Protein AF-A0A202DS29-F1 (afdb_monomer)

Mean predicted aligned error: 3.67 Å

Solvent-accessible surface area (backbone atoms only — not comparable to full-atom values): 5248 Å² total; per-residue (Å²): 117,94,70,56,49,64,58,58,54,72,72,63,43,71,69,53,54,55,58,36,64,77,43,85,57,46,22,50,56,48,15,34,54,28,34,72,62,69,40,50,67,61,12,45,52,25,41,52,51,24,39,77,74,62,57,40,56,40,64,47,65,78,71,63,43,71,53,41,59,86,44,62,80,38,70,70,43,46,56,51,47,55,53,29,40,53,52,47,77,66,64,83,132

Sequence (93 aa):
MQGKDEKALSVVTEDFKKTAKEDELYPIWMAESYALIHEYNEAIDWIEWGVDFGFIHYQWLSEINPFLENIRGEERFKKLMERVKYEWENFEV

Radius of gyration: 13.44 Å; Cα contacts (8 Å, |Δi|>4): 77; chains: 1; bounding box: 41×23×33 Å

pLDDT: mean 93.26, std 9.43, range [48.12, 98.69]

Secondary structure (DSSP, 8-state):
-TTHHHHHHHT--HHHHHHHTTSSSHHHHHHHHHHHTT-HHHHHHHHHHHHHHT---HHIIIII-GGGGGGTT-HHHHHHHHHHHHHHHT---

Nearest PDB structures (foldseek):
  6ibo-assembly1_A  TM=5.785E-01  e=2.746E+00  Homo sapiens
  8fwd-assembly1_C  TM=6.016E-01  e=3.049E+00  synthetic construct
  8fe7-assembly4_G  TM=5.799E-01  e=3.958E+00  Homo sapiens
  6q4m-assembly1_A  TM=5.790E-01  e=4.629E+00  Homo sapiens
  5bnw-assembly1_A  TM=5.256E-01  e=4.170E+00  Homo sapiens

Foldseek 3Di:
DPPVLVVVVVVCDPVNVVVLLVDLCSLQVQLLSCLQSVVQVSSLVSVLSNVVVPVLPLCCQQPNPPSCVNNNPPPSSVVVSVVSVVCVVPDDD

Structure (mmCIF, N/CA/C/O backbone):
data_AF-A0A202DS29-F1
#
_entry.id   AF-A0A202DS29-F1
#
loop_
_atom_site.group_PDB
_atom_site.id
_atom_site.type_symbol
_atom_site.label_atom_id
_atom_site.label_alt_id
_atom_site.label_comp_id
_atom_site.label_asym_id
_atom_site.label_entity_id
_atom_site.label_seq_id
_atom_site.pdbx_PDB_ins_code
_atom_site.Cartn_x
_atom_site.Cartn_y
_atom_site.Cartn_z
_atom_site.occupancy
_atom_site.B_iso_or_equiv
_atom_site.auth_seq_id
_atom_site.auth_comp_id
_atom_site.auth_asym_id
_atom_site.auth_atom_id
_atom_site.pdbx_PDB_model_num
ATOM 1 N N . MET A 1 1 ? -18.209 -10.194 8.885 1.00 51.34 1 MET A N 1
ATOM 2 C CA . MET A 1 1 ? -17.151 -9.651 9.764 1.00 51.34 1 MET A CA 1
ATOM 3 C C . MET A 1 1 ? -17.452 -8.226 10.245 1.00 51.34 1 MET A C 1
ATOM 5 O O . MET A 1 1 ? -16.562 -7.597 10.793 1.00 51.34 1 MET A O 1
ATOM 9 N N . GLN A 1 2 ? -18.701 -7.747 10.147 1.00 48.12 2 GLN A N 1
ATOM 10 C CA . GLN A 1 2 ? -19.081 -6.411 10.619 1.00 48.12 2 GLN A CA 1
ATOM 11 C C . GLN A 1 2 ? -18.760 -6.260 12.118 1.00 48.12 2 GLN A C 1
ATOM 13 O O . GLN A 1 2 ? -19.243 -7.043 12.938 1.00 48.12 2 GLN A O 1
ATOM 18 N N . GLY A 1 3 ? -17.865 -5.320 12.440 1.00 59.97 3 GLY A N 1
ATOM 19 C CA . GLY A 1 3 ? -17.393 -5.006 13.795 1.00 59.97 3 GLY A CA 1
ATOM 20 C C . GLY A 1 3 ? -15.888 -5.199 14.037 1.00 59.97 3 GLY A C 1
ATOM 21 O O . GLY A 1 3 ? -15.360 -4.653 15.004 1.00 59.97 3 GLY A O 1
ATOM 22 N N . LYS A 1 4 ? -15.168 -5.943 13.183 1.00 68.81 4 LYS A N 1
ATOM 23 C CA . LYS A 1 4 ? -13.693 -6.022 13.271 1.00 68.81 4 LYS A CA 1
ATOM 24 C C . LYS A 1 4 ? -13.004 -4.851 12.563 1.00 68.81 4 LYS A C 1
ATOM 26 O O . LYS A 1 4 ? -11.957 -4.413 13.031 1.00 68.81 4 LYS A O 1
ATOM 31 N N . ASP A 1 5 ? -13.646 -4.315 11.532 1.00 81.25 5 ASP A N 1
ATOM 32 C CA . ASP A 1 5 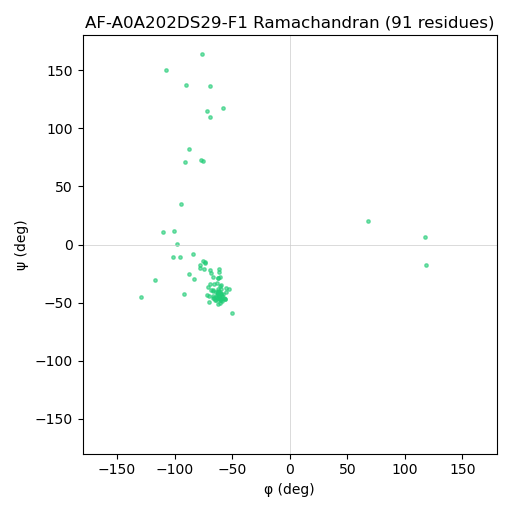? -13.113 -3.258 10.668 1.00 81.25 5 ASP A CA 1
ATOM 33 C C . ASP A 1 5 ? -13.039 -1.916 11.418 1.00 81.25 5 ASP A C 1
ATOM 35 O O . ASP A 1 5 ? -11.970 -1.326 11.541 1.00 81.25 5 ASP A O 1
ATOM 39 N N . GLU A 1 6 ? -14.129 -1.500 12.077 1.00 81.00 6 GLU A N 1
ATOM 40 C CA . GLU A 1 6 ? -14.162 -0.278 12.903 1.00 81.00 6 GLU A CA 1
ATOM 41 C C . GLU A 1 6 ? -13.143 -0.315 14.048 1.00 81.00 6 GLU A C 1
ATOM 43 O O . GLU A 1 6 ? -12.492 0.681 14.367 1.00 81.00 6 GLU A O 1
ATOM 48 N N . LYS A 1 7 ? -12.967 -1.488 14.667 1.00 85.25 7 LYS A N 1
ATOM 49 C CA . LYS A 1 7 ? -11.985 -1.662 15.737 1.00 85.25 7 LYS A CA 1
ATOM 50 C C . LYS A 1 7 ? -10.556 -1.570 15.200 1.00 85.25 7 LYS A C 1
ATOM 52 O O . LYS A 1 7 ? -9.719 -0.968 15.868 1.00 85.25 7 LYS A O 1
ATOM 57 N N . ALA A 1 8 ? -10.280 -2.129 14.022 1.00 84.50 8 ALA A N 1
ATOM 58 C CA . ALA A 1 8 ? -8.985 -1.984 13.362 1.00 84.50 8 ALA A CA 1
ATOM 59 C C . ALA A 1 8 ? -8.691 -0.510 13.045 1.00 84.50 8 ALA A C 1
ATOM 61 O O . ALA A 1 8 ? -7.616 -0.018 13.370 1.00 84.50 8 ALA A O 1
ATOM 62 N N . LEU A 1 9 ? -9.670 0.227 12.522 1.00 87.56 9 LEU A N 1
ATOM 63 C CA . LEU A 1 9 ? -9.516 1.651 12.222 1.00 87.56 9 LEU A CA 1
ATOM 64 C C . LEU A 1 9 ? -9.317 2.508 13.480 1.00 87.56 9 LEU A C 1
ATOM 66 O O . LEU A 1 9 ? -8.545 3.462 13.454 1.00 87.56 9 LEU A O 1
ATOM 70 N N . SER A 1 10 ? -9.944 2.145 14.604 1.00 89.44 10 SER A N 1
ATOM 71 C CA . SER A 1 10 ? -9.860 2.913 15.857 1.00 89.44 10 SER A CA 1
ATOM 72 C C . SER A 1 10 ? -8.450 3.040 16.447 1.00 89.44 10 SER A C 1
ATOM 74 O O . SER A 1 10 ? -8.203 3.950 17.237 1.00 89.44 10 SER A O 1
ATOM 76 N N . VAL A 1 11 ? -7.525 2.146 16.076 1.00 89.06 11 VAL A N 1
ATOM 77 C CA . VAL A 1 11 ? -6.134 2.184 16.552 1.00 89.06 11 VAL A CA 1
ATOM 78 C C . VAL A 1 11 ? -5.187 2.911 15.592 1.00 89.06 11 VAL A C 1
ATOM 80 O O . VAL A 1 11 ? -4.054 3.204 15.970 1.00 89.06 11 VAL A O 1
ATOM 83 N N . VAL A 1 12 ? -5.638 3.235 14.375 1.00 91.12 12 VAL A N 1
ATOM 84 C CA . VAL A 1 12 ? -4.840 3.934 13.358 1.00 91.12 12 VAL A CA 1
ATOM 85 C C . VAL A 1 12 ? -4.984 5.444 13.549 1.00 91.12 12 VAL A C 1
ATOM 87 O O . VAL A 1 12 ? -5.789 6.111 12.900 1.00 91.12 12 VAL A O 1
ATOM 90 N N . THR A 1 13 ? -4.202 5.994 14.476 1.00 94.06 13 THR A N 1
ATOM 91 C CA . THR A 1 13 ? -4.136 7.444 14.711 1.00 94.06 13 THR A CA 1
ATOM 92 C C . THR A 1 13 ? -3.317 8.154 13.630 1.00 94.06 13 THR A C 1
ATOM 94 O O . THR A 1 13 ? -2.529 7.533 12.918 1.00 94.06 13 THR A O 1
ATOM 97 N N . GLU A 1 14 ? -3.449 9.477 13.523 1.00 92.38 14 GLU A N 1
ATOM 98 C CA . GLU A 1 14 ? -2.632 10.263 12.585 1.00 92.38 14 GLU A CA 1
ATOM 99 C C . GLU A 1 14 ? -1.129 10.182 12.898 1.00 92.38 14 GLU A C 1
ATOM 101 O O . GLU A 1 14 ? -0.322 10.042 11.980 1.00 92.38 14 GLU A O 1
ATOM 106 N N . ASP A 1 15 ? -0.748 10.170 14.180 1.00 94.75 15 ASP A N 1
ATOM 107 C CA . ASP A 1 15 ? 0.650 9.971 14.589 1.00 94.75 15 ASP A CA 1
ATOM 108 C C . ASP A 1 15 ? 1.168 8.596 14.158 1.00 94.75 15 ASP A C 1
ATOM 110 O O . ASP A 1 15 ? 2.273 8.488 13.631 1.00 94.75 15 ASP A O 1
ATOM 114 N N . PHE A 1 16 ? 0.346 7.552 14.306 1.00 93.19 16 PHE A N 1
ATOM 115 C CA . PHE A 1 16 ? 0.690 6.221 13.821 1.00 93.19 16 PHE A CA 1
ATOM 116 C C . PHE A 1 16 ? 0.899 6.221 12.301 1.00 93.19 16 PHE A C 1
ATOM 118 O O . PHE A 1 16 ? 1.910 5.703 11.831 1.00 93.19 16 PHE A O 1
ATOM 125 N N . LYS A 1 17 ? -0.010 6.835 11.525 1.00 93.25 17 LYS A N 1
ATOM 126 C CA . LYS A 1 17 ? 0.137 6.923 10.061 1.00 93.25 17 LYS A CA 1
ATOM 127 C C . LYS A 1 17 ? 1.423 7.648 9.682 1.00 93.25 17 LYS A C 1
ATOM 129 O O . LYS A 1 17 ? 2.117 7.217 8.768 1.00 93.25 17 LYS A O 1
ATOM 134 N N . LYS A 1 18 ? 1.748 8.738 10.378 1.00 93.69 18 LYS A N 1
ATOM 135 C CA . LYS A 1 18 ? 2.976 9.491 10.132 1.00 93.69 18 LYS A CA 1
ATOM 136 C C . LYS A 1 18 ? 4.210 8.619 10.356 1.00 93.69 18 LYS A C 1
ATOM 138 O O . LYS A 1 18 ? 5.044 8.544 9.465 1.00 93.69 18 LYS A O 1
ATOM 143 N N . THR A 1 19 ? 4.298 7.932 11.493 1.00 93.75 19 THR A N 1
ATOM 144 C CA . THR A 1 19 ? 5.437 7.053 11.795 1.00 93.75 19 THR A CA 1
ATOM 145 C C . THR A 1 19 ? 5.522 5.871 10.832 1.00 93.75 19 THR A C 1
ATOM 147 O O . THR A 1 19 ? 6.604 5.547 10.363 1.00 93.75 19 THR A O 1
ATOM 150 N N . ALA A 1 20 ? 4.393 5.261 10.467 1.00 93.44 20 ALA A N 1
ATOM 151 C CA . ALA A 1 20 ? 4.370 4.163 9.502 1.00 93.44 20 ALA A CA 1
ATOM 152 C C . ALA A 1 20 ? 4.873 4.582 8.106 1.00 93.44 20 ALA A C 1
ATOM 154 O O . ALA A 1 20 ? 5.433 3.762 7.390 1.00 93.44 20 ALA A O 1
ATOM 155 N N . LYS A 1 21 ? 4.709 5.853 7.718 1.00 93.12 21 LYS A N 1
ATOM 156 C CA . LYS A 1 21 ? 5.202 6.394 6.439 1.00 93.12 21 LYS A CA 1
ATOM 157 C C . LYS A 1 21 ? 6.710 6.640 6.388 1.00 93.12 21 LYS A C 1
ATOM 159 O O . LYS A 1 21 ? 7.224 6.882 5.299 1.00 93.12 21 LYS A O 1
ATOM 164 N N . GLU A 1 22 ? 7.390 6.634 7.531 1.00 91.75 22 GLU A N 1
ATOM 165 C CA . GLU A 1 22 ? 8.842 6.844 7.628 1.00 91.75 22 GLU A CA 1
ATOM 166 C C . GLU A 1 22 ? 9.643 5.550 7.392 1.00 91.75 22 GLU A C 1
ATOM 168 O O . GLU A 1 22 ? 10.866 5.599 7.285 1.00 91.75 22 GLU A O 1
ATOM 173 N N . ASP A 1 23 ? 8.960 4.407 7.301 1.00 91.50 23 ASP A N 1
ATOM 174 C CA . ASP A 1 23 ? 9.545 3.086 7.091 1.00 91.50 23 ASP A CA 1
ATOM 175 C C . ASP A 1 23 ? 9.265 2.572 5.668 1.00 91.50 23 ASP A C 1
ATOM 177 O O . ASP A 1 23 ? 8.260 2.911 5.043 1.00 91.50 23 ASP A O 1
ATOM 181 N N . GLU A 1 24 ? 10.178 1.755 5.15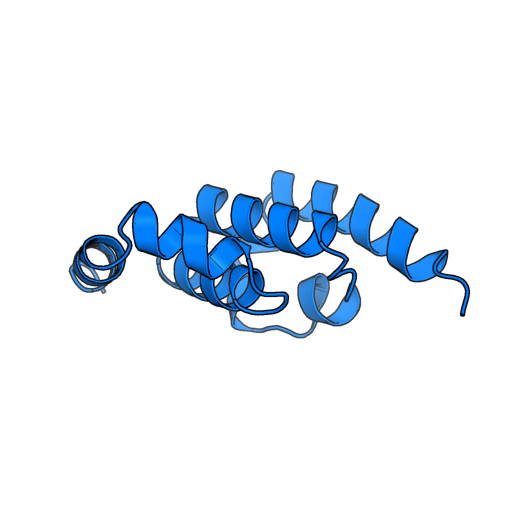1 1.00 83.19 24 GLU A N 1
ATOM 182 C CA . GLU A 1 24 ? 10.172 1.279 3.766 1.00 83.19 24 GLU A CA 1
ATOM 183 C C . GLU A 1 24 ? 9.161 0.145 3.494 1.00 83.19 24 GLU A C 1
ATOM 185 O O . GLU A 1 24 ? 8.764 -0.064 2.347 1.00 83.19 24 GLU A O 1
ATOM 190 N N . LEU A 1 25 ? 8.711 -0.576 4.529 1.00 92.25 25 LEU A N 1
ATOM 191 C CA . LEU A 1 25 ? 7.811 -1.734 4.426 1.00 92.25 25 LEU A CA 1
ATOM 192 C C . LEU A 1 25 ? 6.458 -1.528 5.108 1.00 92.25 25 LEU A C 1
ATOM 194 O O . LEU A 1 25 ? 5.457 -2.083 4.646 1.00 92.25 25 LEU A O 1
ATOM 198 N N . TYR A 1 26 ? 6.385 -0.727 6.172 1.00 95.12 26 TYR A N 1
ATOM 199 C CA . TYR A 1 26 ? 5.117 -0.434 6.850 1.00 95.12 26 TYR A CA 1
ATOM 200 C C . TYR A 1 26 ? 4.012 0.076 5.916 1.00 95.12 26 TYR A C 1
ATOM 202 O O . TYR A 1 26 ? 2.871 -0.357 6.099 1.00 95.12 26 TYR A O 1
ATOM 210 N N . PRO A 1 27 ? 4.284 0.921 4.900 1.00 96.31 27 PRO A N 1
ATOM 211 C CA . PRO A 1 27 ? 3.267 1.322 3.936 1.00 96.31 27 PRO A CA 1
ATOM 212 C C . PRO A 1 27 ? 2.590 0.131 3.254 1.00 96.31 27 PRO A C 1
ATOM 214 O O . PRO A 1 27 ? 1.376 0.129 3.071 1.00 96.31 27 PRO A O 1
ATOM 217 N N . ILE A 1 28 ? 3.341 -0.932 2.962 1.00 97.00 28 ILE A N 1
ATOM 218 C CA . ILE A 1 28 ? 2.794 -2.138 2.339 1.00 97.00 28 ILE A CA 1
ATOM 219 C C . ILE A 1 28 ? 1.925 -2.917 3.326 1.00 97.00 28 ILE A C 1
ATOM 221 O O . ILE A 1 28 ? 0.811 -3.297 2.979 1.00 97.00 28 ILE A O 1
ATOM 225 N N . TRP A 1 29 ? 2.351 -3.079 4.581 1.00 96.44 29 TRP A N 1
ATOM 226 C CA . TRP A 1 29 ? 1.512 -3.723 5.603 1.00 96.44 29 TRP A CA 1
ATOM 227 C C . TRP A 1 29 ? 0.231 -2.939 5.900 1.00 96.44 29 TRP A C 1
ATOM 229 O O . TRP A 1 29 ? -0.821 -3.531 6.163 1.00 96.44 29 TRP A O 1
ATOM 239 N N . MET A 1 30 ? 0.290 -1.609 5.822 1.00 97.62 30 MET A N 1
ATOM 240 C CA . MET A 1 30 ? -0.900 -0.769 5.917 1.00 97.62 30 MET A CA 1
ATOM 241 C C . MET A 1 30 ? -1.824 -0.991 4.725 1.00 97.62 30 MET A C 1
ATOM 243 O O . MET A 1 30 ? -3.018 -1.205 4.933 1.00 97.62 30 MET A O 1
ATOM 247 N N . ALA A 1 31 ? -1.290 -1.020 3.504 1.00 98.00 31 ALA A N 1
ATOM 248 C CA . ALA A 1 31 ? -2.074 -1.317 2.312 1.00 98.00 31 ALA A CA 1
ATOM 249 C C . ALA A 1 31 ? -2.792 -2.672 2.405 1.00 98.00 31 ALA A C 1
ATOM 251 O O . ALA A 1 31 ? -3.994 -2.745 2.159 1.00 98.00 31 ALA A O 1
ATOM 252 N N . GLU A 1 32 ? -2.088 -3.727 2.822 1.00 97.56 32 GLU A N 1
ATOM 253 C CA . GLU A 1 32 ? -2.660 -5.063 3.037 1.00 97.56 32 GLU A CA 1
ATOM 254 C C . GLU A 1 32 ? -3.785 -5.037 4.079 1.00 97.56 32 GLU A C 1
ATOM 256 O O . GLU A 1 32 ? -4.853 -5.616 3.876 1.00 97.56 32 GLU A O 1
ATOM 261 N N . SER A 1 33 ? -3.569 -4.323 5.185 1.00 96.00 33 SER A N 1
ATOM 262 C CA . SER A 1 33 ? -4.551 -4.206 6.264 1.00 96.00 33 SER A CA 1
ATOM 263 C C . SER A 1 33 ? -5.820 -3.491 5.802 1.00 96.00 33 SER A C 1
ATOM 265 O O . SER A 1 33 ? -6.919 -3.970 6.077 1.00 96.00 33 SER A O 1
ATOM 267 N N . TYR A 1 34 ? -5.680 -2.380 5.072 1.00 97.00 34 TYR A N 1
ATOM 268 C CA . TYR A 1 34 ? -6.807 -1.630 4.511 1.00 97.00 34 TYR A CA 1
ATOM 269 C C . TYR A 1 34 ? -7.544 -2.420 3.423 1.00 97.00 34 TYR A C 1
ATOM 271 O O . TYR A 1 34 ? -8.777 -2.440 3.403 1.00 97.00 34 TYR A O 1
ATOM 279 N N . ALA A 1 35 ? -6.813 -3.149 2.575 1.00 97.12 35 ALA A N 1
ATOM 280 C CA . ALA A 1 35 ? -7.401 -4.030 1.575 1.00 97.12 35 ALA A CA 1
ATOM 281 C C . ALA A 1 35 ? -8.277 -5.104 2.240 1.00 97.12 35 ALA A C 1
ATOM 283 O O . ALA A 1 35 ? -9.428 -5.290 1.845 1.00 97.12 35 ALA A O 1
ATOM 284 N N . LEU A 1 36 ? -7.791 -5.755 3.302 1.00 95.06 36 LEU A N 1
ATOM 285 C CA . LEU A 1 36 ? -8.523 -6.798 4.032 1.00 95.06 36 LEU A CA 1
ATOM 286 C C . LEU A 1 36 ? -9.844 -6.333 4.664 1.00 95.06 36 LEU A C 1
ATOM 288 O O . LEU A 1 36 ? -10.747 -7.153 4.828 1.00 95.06 36 LEU A O 1
ATOM 292 N N . ILE A 1 37 ? -9.963 -5.049 5.009 1.00 94.75 37 ILE A N 1
ATOM 293 C CA . ILE A 1 37 ? -11.182 -4.459 5.590 1.00 94.75 37 ILE A CA 1
ATOM 294 C C . ILE A 1 37 ? -12.029 -3.686 4.570 1.00 94.75 37 ILE A C 1
ATOM 296 O O . ILE A 1 37 ? -12.972 -2.998 4.944 1.00 94.75 37 ILE A O 1
ATOM 300 N N . HIS A 1 38 ? -11.726 -3.836 3.280 1.00 94.56 38 HIS A N 1
ATOM 301 C CA . HIS A 1 38 ? -12.450 -3.235 2.159 1.00 94.56 38 HIS A CA 1
ATOM 302 C C . HIS A 1 38 ? -12.359 -1.707 2.018 1.00 94.56 38 HIS A C 1
ATOM 304 O O . HIS A 1 38 ? -13.144 -1.101 1.289 1.00 94.56 38 HIS A O 1
ATOM 310 N N . GLU A 1 39 ? -11.348 -1.097 2.629 1.00 96.38 39 GLU A N 1
ATOM 311 C CA . GLU A 1 39 ? -11.026 0.327 2.491 1.00 96.38 39 GLU A CA 1
ATOM 312 C C . GLU A 1 39 ? -10.030 0.512 1.336 1.00 96.38 39 GLU A C 1
ATOM 314 O O . GLU A 1 39 ? -8.826 0.711 1.511 1.00 96.38 39 GLU A O 1
ATOM 319 N N . TYR A 1 40 ? -10.523 0.324 0.111 1.00 97.31 40 TYR A N 1
ATOM 320 C CA . TYR A 1 40 ? -9.666 0.162 -1.067 1.00 97.31 40 TYR A CA 1
ATOM 321 C C . TYR A 1 40 ? -8.920 1.431 -1.480 1.00 97.31 40 TYR A C 1
ATOM 323 O O . TYR A 1 40 ? -7.797 1.336 -1.970 1.00 97.31 40 TYR A O 1
ATOM 331 N N . ASN A 1 41 ? -9.513 2.613 -1.297 1.00 97.94 41 ASN A N 1
ATOM 332 C CA . ASN A 1 41 ? -8.839 3.861 -1.653 1.00 97.94 41 ASN A CA 1
ATOM 333 C C . ASN A 1 41 ? -7.625 4.091 -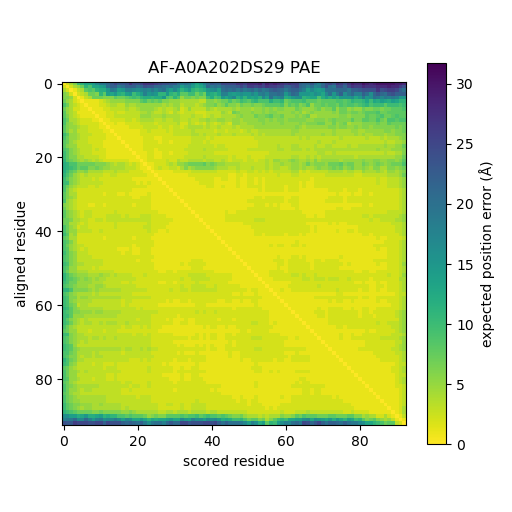0.758 1.00 97.94 41 ASN A C 1
ATOM 335 O O . ASN A 1 41 ? -6.541 4.355 -1.264 1.00 97.94 41 ASN A O 1
ATOM 339 N N . GLU A 1 42 ? -7.797 3.900 0.544 1.00 97.81 42 GLU A N 1
ATOM 340 C CA . GLU A 1 42 ? -6.751 3.985 1.549 1.00 97.81 42 GLU A CA 1
ATOM 341 C C . GLU A 1 42 ? -5.667 2.944 1.278 1.00 97.81 42 GLU A C 1
ATOM 343 O O . GLU A 1 42 ? -4.483 3.273 1.310 1.00 97.81 42 GLU A O 1
ATOM 348 N N . ALA A 1 43 ? -6.052 1.706 0.951 1.00 98.38 43 ALA A N 1
ATOM 349 C CA . ALA A 1 43 ? -5.095 0.673 0.574 1.00 98.38 43 ALA A CA 1
ATOM 350 C C . ALA A 1 43 ? -4.215 1.121 -0.603 1.00 98.38 43 ALA A C 1
ATOM 352 O O . ALA A 1 43 ? -2.994 1.003 -0.542 1.00 98.38 43 ALA A O 1
ATOM 353 N N . ILE A 1 44 ? -4.824 1.679 -1.652 1.00 98.62 44 ILE A N 1
ATOM 3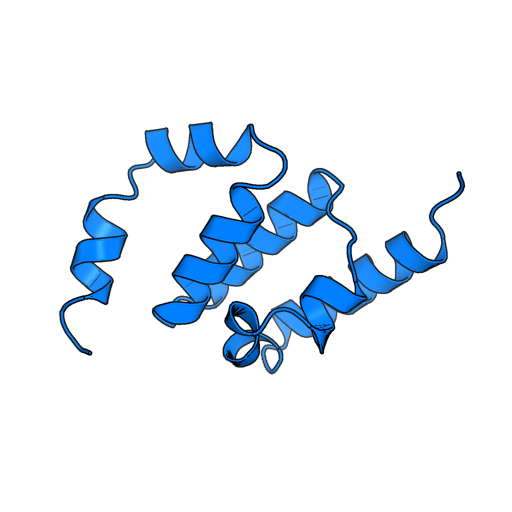54 C CA . ILE A 1 44 ? -4.109 2.153 -2.842 1.00 98.62 44 ILE A CA 1
ATOM 355 C C . ILE A 1 44 ? -3.219 3.360 -2.516 1.00 98.62 44 ILE A C 1
ATOM 357 O O . ILE A 1 44 ? -2.081 3.391 -2.977 1.00 98.62 44 ILE A O 1
ATOM 361 N N . ASP A 1 45 ? -3.679 4.302 -1.689 1.00 98.25 45 ASP A N 1
ATOM 362 C CA . ASP A 1 45 ? -2.885 5.464 -1.264 1.00 98.25 45 ASP A CA 1
ATOM 363 C C . ASP A 1 45 ? -1.611 5.038 -0.507 1.00 98.25 45 ASP A C 1
ATOM 365 O O . ASP A 1 45 ? -0.549 5.648 -0.647 1.00 98.25 45 ASP A O 1
ATOM 369 N N . TRP A 1 46 ? -1.692 3.965 0.284 1.00 98.44 46 TRP A N 1
ATOM 370 C CA . TRP A 1 46 ? -0.536 3.395 0.977 1.00 98.44 46 TRP A CA 1
ATOM 371 C C . TRP A 1 46 ? 0.449 2.696 0.036 1.00 98.44 46 TRP A C 1
ATOM 373 O O . TRP A 1 46 ? 1.660 2.811 0.237 1.00 98.44 46 TRP A O 1
ATOM 383 N N . ILE A 1 47 ? -0.041 2.023 -1.011 1.00 98.19 47 ILE A N 1
ATOM 384 C CA . ILE A 1 47 ? 0.832 1.455 -2.051 1.00 98.19 47 ILE A CA 1
ATOM 385 C C . ILE A 1 47 ? 1.518 2.578 -2.817 1.00 98.19 47 ILE A C 1
ATOM 387 O O . ILE A 1 47 ? 2.721 2.501 -3.032 1.00 98.19 47 ILE A O 1
ATOM 391 N N . GLU A 1 48 ? 0.786 3.626 -3.196 1.00 97.94 48 GLU A N 1
ATOM 392 C CA . GLU A 1 48 ? 1.346 4.784 -3.896 1.00 97.94 48 GLU A CA 1
ATOM 393 C C . GLU A 1 48 ? 2.466 5.434 -3.075 1.00 97.94 48 GLU A C 1
ATOM 395 O O . GLU A 1 48 ? 3.543 5.686 -3.609 1.00 97.94 48 GLU A O 1
ATOM 400 N N . TRP A 1 49 ? 2.276 5.574 -1.758 1.00 97.50 49 TRP A N 1
ATOM 401 C CA . TRP A 1 49 ? 3.334 6.039 -0.861 1.00 97.50 49 TRP A CA 1
ATOM 402 C C . TRP A 1 49 ? 4.567 5.126 -0.857 1.00 97.50 49 TRP A C 1
ATOM 404 O O . TRP A 1 49 ? 5.693 5.607 -0.963 1.00 97.50 49 TRP A O 1
ATOM 414 N N . GLY A 1 50 ? 4.370 3.809 -0.738 1.00 96.81 50 GLY A N 1
ATOM 415 C CA . GLY A 1 50 ? 5.470 2.843 -0.783 1.00 96.81 50 GLY A CA 1
ATOM 416 C C . GLY A 1 50 ? 6.224 2.886 -2.114 1.00 96.81 50 GLY A C 1
ATOM 417 O O . GLY A 1 50 ? 7.450 2.857 -2.128 1.00 96.81 50 GLY A O 1
ATOM 418 N N . VAL A 1 51 ? 5.504 3.022 -3.229 1.00 96.38 51 VAL A N 1
ATOM 419 C CA . VAL A 1 51 ? 6.075 3.170 -4.576 1.00 96.38 51 VAL A CA 1
ATOM 420 C C . VAL A 1 51 ? 6.896 4.452 -4.684 1.00 96.38 51 VAL A C 1
ATOM 422 O O . VAL A 1 51 ? 8.030 4.393 -5.147 1.00 96.38 51 VAL A O 1
ATOM 425 N N . ASP A 1 52 ? 6.382 5.583 -4.195 1.00 95.12 52 ASP A N 1
ATOM 426 C CA . ASP A 1 52 ? 7.120 6.853 -4.161 1.00 95.12 52 ASP A CA 1
ATOM 427 C C . ASP A 1 52 ? 8.385 6.778 -3.291 1.00 95.12 52 ASP A C 1
ATOM 429 O O . ASP A 1 52 ? 9.369 7.465 -3.568 1.00 95.12 52 ASP A O 1
ATOM 433 N N . PHE A 1 53 ? 8.386 5.919 -2.266 1.00 93.56 53 PHE A N 1
ATOM 434 C CA . PHE A 1 53 ? 9.565 5.621 -1.451 1.00 93.56 53 PHE A CA 1
ATOM 435 C C . PHE A 1 53 ? 10.557 4.660 -2.140 1.00 93.56 53 PHE A C 1
ATOM 437 O O . PHE A 1 53 ? 11.721 4.593 -1.749 1.00 93.56 53 PHE A O 1
ATOM 444 N N . GLY A 1 54 ? 10.129 3.937 -3.180 1.00 93.75 54 GLY A N 1
ATOM 445 C CA . GLY A 1 54 ? 10.963 3.024 -3.970 1.00 93.75 54 GLY A CA 1
ATOM 446 C C . GLY A 1 54 ? 10.538 1.553 -3.934 1.00 93.75 54 GLY A C 1
ATOM 447 O O . GLY A 1 54 ? 11.232 0.706 -4.497 1.00 93.75 54 GLY A O 1
ATOM 448 N N . PHE A 1 55 ? 9.405 1.209 -3.315 1.00 95.62 55 PHE A N 1
ATOM 449 C CA . PHE A 1 55 ? 8.864 -0.155 -3.313 1.00 95.62 55 PHE A CA 1
ATOM 450 C C . PHE A 1 55 ? 8.225 -0.503 -4.671 1.00 95.62 55 PHE A C 1
ATOM 452 O O . PHE A 1 55 ? 7.009 -0.609 -4.821 1.00 95.62 55 PHE A O 1
ATOM 459 N N . ILE A 1 56 ? 9.054 -0.705 -5.693 1.00 96.12 56 ILE A N 1
ATOM 460 C CA . ILE A 1 56 ? 8.630 -0.989 -7.076 1.00 96.12 56 ILE A CA 1
ATOM 461 C C . ILE A 1 56 ? 8.576 -2.494 -7.389 1.00 96.12 56 ILE A C 1
ATOM 463 O O . ILE A 1 56 ? 8.870 -2.938 -8.495 1.00 96.12 56 ILE A O 1
ATOM 467 N N . HIS A 1 57 ? 8.204 -3.322 -6.408 1.00 95.81 57 HIS A N 1
ATOM 468 C CA . HIS A 1 57 ? 8.155 -4.782 -6.549 1.00 95.81 57 HIS A CA 1
ATOM 469 C C . HIS A 1 57 ? 6.911 -5.223 -7.344 1.00 95.81 57 HIS A C 1
ATOM 471 O O . HIS A 1 57 ? 5.963 -5.772 -6.779 1.00 95.81 57 HIS A O 1
ATOM 477 N N . TYR A 1 58 ? 6.912 -4.992 -8.663 1.00 97.62 58 TYR A N 1
ATOM 478 C CA . TYR A 1 58 ? 5.742 -5.166 -9.531 1.00 97.62 58 TYR A CA 1
ATOM 479 C C . TYR A 1 58 ? 5.049 -6.524 -9.360 1.00 97.62 58 TYR A C 1
ATOM 481 O O . TYR A 1 58 ? 3.888 -6.558 -8.967 1.00 97.62 58 TYR A O 1
ATOM 489 N N . GLN A 1 59 ? 5.759 -7.638 -9.582 1.00 97.19 59 GLN A N 1
ATOM 490 C CA . GLN A 1 59 ? 5.175 -8.987 -9.494 1.00 97.19 59 GLN A CA 1
ATOM 491 C C . GLN A 1 59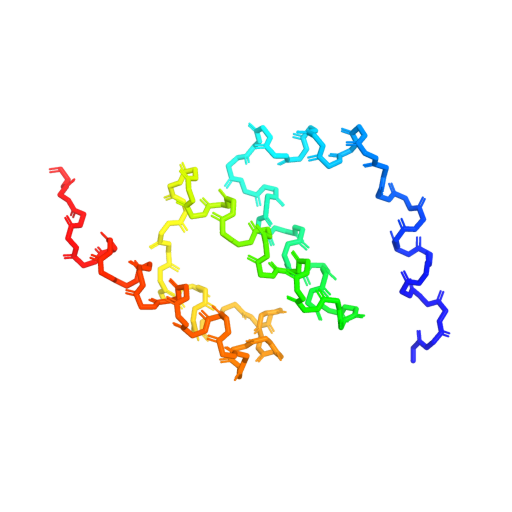 ? 4.604 -9.288 -8.101 1.00 97.19 59 GLN A C 1
ATOM 493 O O . GLN A 1 59 ? 3.583 -9.964 -7.966 1.00 97.19 59 GLN A O 1
ATOM 498 N N . TRP A 1 60 ? 5.240 -8.766 -7.046 1.00 97.69 60 TRP A N 1
ATOM 499 C CA . TRP A 1 60 ? 4.739 -8.937 -5.687 1.00 97.69 60 TRP A CA 1
ATOM 500 C C . TRP A 1 60 ? 3.385 -8.249 -5.504 1.00 97.69 60 TRP A C 1
ATOM 502 O O . TRP A 1 60 ? 2.444 -8.872 -5.014 1.00 97.69 60 TRP A O 1
ATOM 512 N N . LEU A 1 61 ? 3.273 -6.995 -5.944 1.00 97.94 61 LEU A N 1
ATOM 513 C CA . LEU A 1 61 ? 2.059 -6.193 -5.808 1.00 97.94 61 LEU A CA 1
ATOM 514 C C . LEU A 1 61 ? 0.924 -6.693 -6.716 1.00 97.94 61 LEU A C 1
ATOM 516 O O . LEU A 1 61 ? -0.219 -6.804 -6.272 1.00 97.94 61 LEU A O 1
ATOM 520 N N . SER A 1 62 ? 1.226 -7.018 -7.974 1.00 97.69 62 SER A N 1
ATOM 521 C CA . SER A 1 62 ? 0.218 -7.309 -8.999 1.00 97.69 62 SER A CA 1
ATOM 522 C C . SER A 1 62 ? -0.228 -8.773 -9.047 1.00 97.69 62 SER A C 1
ATOM 524 O O . SER A 1 62 ? -1.356 -9.046 -9.464 1.00 97.69 62 SER A O 1
ATOM 526 N N . GLU A 1 63 ? 0.610 -9.718 -8.608 1.00 97.19 63 GLU A N 1
ATOM 527 C CA . GLU A 1 63 ? 0.379 -11.151 -8.831 1.00 97.19 63 GLU A CA 1
ATOM 528 C C . GLU A 1 63 ? 0.485 -11.989 -7.552 1.00 97.19 63 GLU A C 1
ATOM 530 O O . GLU A 1 63 ? -0.395 -12.815 -7.289 1.00 97.19 63 GLU A O 1
ATOM 535 N N . ILE A 1 64 ? 1.503 -11.762 -6.719 1.00 98.25 64 ILE A N 1
ATOM 536 C CA . ILE A 1 64 ? 1.867 -12.715 -5.657 1.00 98.25 64 ILE A CA 1
ATOM 537 C C . ILE A 1 64 ? 1.173 -12.420 -4.323 1.00 98.25 64 ILE A C 1
ATOM 539 O O . ILE A 1 64 ? 0.698 -13.352 -3.681 1.00 98.25 64 ILE A O 1
ATOM 543 N N . ASN A 1 65 ? 1.086 -11.158 -3.895 1.00 97.69 65 ASN A N 1
ATOM 544 C CA . ASN A 1 65 ? 0.604 -10.818 -2.556 1.00 97.69 65 ASN A CA 1
ATOM 545 C C . ASN A 1 65 ? -0.907 -11.096 -2.393 1.00 97.69 65 ASN A C 1
ATOM 547 O O . ASN A 1 65 ? -1.715 -10.355 -2.967 1.00 97.69 65 ASN A O 1
ATOM 551 N N . PRO A 1 66 ? -1.317 -12.112 -1.608 1.00 97.56 66 PRO A N 1
ATOM 552 C CA . PRO A 1 66 ? -2.718 -12.525 -1.524 1.00 97.56 66 PRO A CA 1
ATOM 553 C C . PRO A 1 66 ? -3.608 -11.477 -0.847 1.00 97.56 66 PRO A C 1
ATOM 555 O O . PRO A 1 66 ? -4.803 -11.420 -1.117 1.00 97.56 66 PRO A O 1
ATOM 558 N N . PHE A 1 67 ? -3.048 -10.613 0.002 1.00 97.69 67 PHE A N 1
ATOM 559 C CA . PHE A 1 67 ? -3.825 -9.596 0.714 1.00 97.69 67 PHE A CA 1
ATOM 560 C C . PHE A 1 67 ? -4.263 -8.439 -0.184 1.00 97.69 67 PHE A C 1
ATOM 562 O O . PHE A 1 67 ? -5.162 -7.692 0.184 1.00 97.69 67 PHE A O 1
ATOM 569 N N . LEU A 1 68 ? -3.665 -8.315 -1.371 1.00 98.25 68 LEU A N 1
ATOM 570 C CA . LEU A 1 68 ? -4.027 -7.303 -2.362 1.00 98.25 68 LEU A CA 1
ATOM 571 C C . LEU A 1 68 ? -4.965 -7.851 -3.446 1.00 98.25 68 LEU A C 1
ATOM 573 O O . LEU A 1 68 ? -5.333 -7.119 -4.361 1.00 98.25 68 LEU A O 1
ATOM 577 N N . GLU A 1 69 ? -5.357 -9.130 -3.386 1.00 98.06 69 GLU A N 1
ATOM 578 C CA . GLU A 1 69 ? -6.161 -9.774 -4.435 1.00 98.06 69 GLU A CA 1
ATOM 579 C C . GLU A 1 69 ? -7.463 -9.009 -4.724 1.00 98.06 69 GLU A C 1
ATOM 581 O O . GLU A 1 69 ? -7.823 -8.802 -5.884 1.00 98.06 69 GLU A O 1
ATOM 586 N N . ASN A 1 70 ? -8.128 -8.522 -3.676 1.00 97.38 70 ASN A N 1
ATOM 587 C CA . ASN A 1 70 ? -9.406 -7.822 -3.775 1.00 97.38 70 ASN A CA 1
ATOM 588 C C . ASN A 1 70 ? -9.315 -6.390 -4.331 1.00 97.38 70 ASN A C 1
ATOM 590 O O . ASN A 1 70 ? -10.341 -5.872 -4.764 1.00 97.38 70 ASN A O 1
ATOM 594 N N . ILE A 1 71 ? -8.125 -5.777 -4.378 1.00 98.19 71 ILE A N 1
ATOM 595 C CA . ILE A 1 71 ? -7.928 -4.429 -4.940 1.00 98.19 71 ILE A CA 1
ATOM 596 C C . ILE A 1 71 ? -7.336 -4.435 -6.354 1.00 98.19 71 ILE A C 1
ATOM 598 O O . ILE A 1 71 ? -7.376 -3.416 -7.037 1.00 98.19 71 ILE A O 1
ATOM 602 N N . ARG A 1 72 ? -6.848 -5.575 -6.863 1.00 98.12 72 ARG A N 1
ATOM 603 C CA . ARG A 1 72 ? -6.267 -5.673 -8.223 1.00 98.12 72 ARG A CA 1
ATOM 604 C C . ARG A 1 72 ? -7.254 -5.334 -9.344 1.00 98.12 72 ARG A C 1
ATOM 606 O O . ARG A 1 72 ? -6.850 -4.978 -10.452 1.00 98.12 72 ARG A O 1
ATOM 613 N N . GLY A 1 73 ? -8.553 -5.465 -9.075 1.00 97.62 73 GLY A N 1
ATOM 614 C CA . GLY A 1 73 ? -9.620 -5.093 -10.002 1.00 97.62 73 GLY A CA 1
ATOM 615 C C . GLY A 1 73 ? -9.833 -3.582 -10.133 1.00 97.62 73 GLY A C 1
ATOM 616 O O . GLY A 1 73 ? -10.364 -3.149 -11.161 1.00 97.62 73 GLY A O 1
ATOM 617 N N . GLU A 1 74 ? -9.395 -2.800 -9.144 1.00 98.50 74 GLU A N 1
ATOM 618 C CA . GLU A 1 74 ? -9.644 -1.363 -9.052 1.00 98.50 74 GLU A CA 1
ATOM 619 C C . GLU A 1 74 ? -8.882 -0.583 -10.125 1.00 98.50 74 GLU A C 1
ATOM 621 O O . GLU A 1 74 ? -7.694 -0.801 -10.371 1.00 98.50 74 GLU A O 1
ATOM 626 N N . GLU A 1 75 ? -9.562 0.375 -10.753 1.00 98.44 75 GLU A N 1
ATOM 627 C CA . GLU A 1 75 ? -8.992 1.154 -11.859 1.00 98.44 75 GLU A CA 1
ATOM 628 C C . GLU A 1 75 ? -7.770 1.970 -11.414 1.00 98.44 75 GLU A C 1
ATOM 630 O O . GLU A 1 75 ? -6.749 2.014 -12.102 1.00 98.44 75 GLU A O 1
ATOM 635 N N . ARG A 1 76 ? -7.833 2.561 -10.211 1.00 98.25 76 ARG A N 1
ATOM 636 C CA . ARG A 1 76 ? -6.701 3.293 -9.620 1.00 98.25 76 ARG A CA 1
ATOM 637 C C . ARG A 1 76 ? -5.498 2.381 -9.380 1.00 98.25 76 ARG A C 1
ATOM 639 O O . ARG A 1 76 ? -4.373 2.784 -9.665 1.00 98.25 76 ARG A O 1
ATOM 646 N N . PHE A 1 77 ? -5.734 1.157 -8.907 1.00 98.69 77 PHE A N 1
ATOM 647 C CA 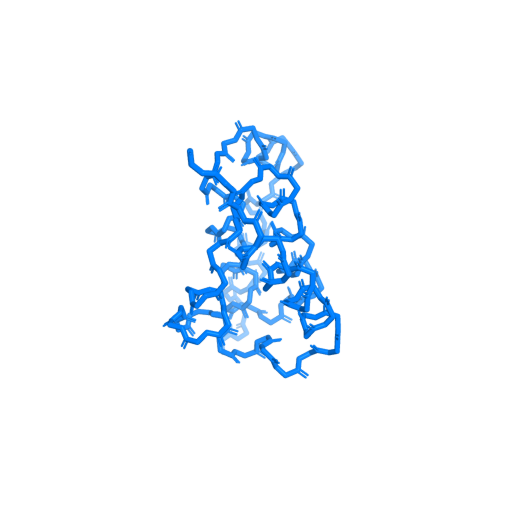. PHE A 1 77 ? -4.671 0.184 -8.670 1.00 98.69 77 PHE A CA 1
ATOM 648 C C . PHE A 1 77 ? -3.993 -0.218 -9.982 1.00 98.69 77 PHE A C 1
ATOM 650 O O . PHE A 1 77 ? -2.770 -0.185 -10.076 1.00 98.69 77 PHE A O 1
ATOM 657 N N . LYS A 1 78 ? -4.774 -0.542 -11.021 1.00 98.69 78 LYS A N 1
ATOM 658 C CA . LYS A 1 78 ? -4.235 -0.901 -12.343 1.00 98.69 78 LYS A CA 1
ATOM 659 C C . LYS A 1 78 ? -3.350 0.203 -12.909 1.00 98.69 78 LYS A C 1
ATOM 661 O O . LYS A 1 78 ? -2.230 -0.077 -13.324 1.00 98.69 78 LYS A O 1
ATOM 666 N N . LYS A 1 79 ? -3.811 1.454 -12.844 1.00 98.69 79 LYS A N 1
ATOM 667 C CA . LYS A 1 79 ? -3.037 2.616 -13.291 1.00 98.69 79 LYS A CA 1
ATOM 668 C C . LYS A 1 79 ? -1.734 2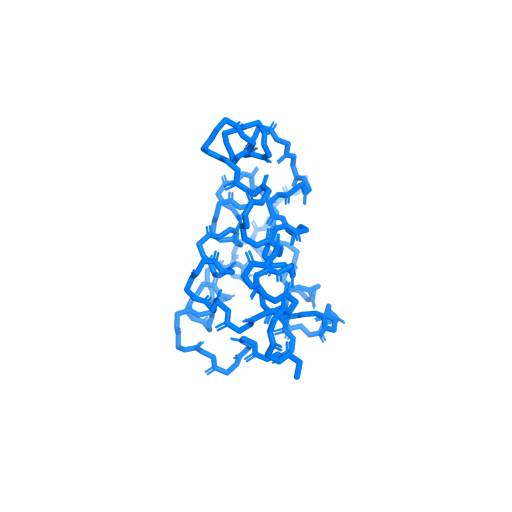.791 -12.507 1.00 98.69 79 LYS A C 1
ATOM 670 O O . LYS A 1 79 ? -0.697 3.082 -13.097 1.00 98.69 79 LYS A O 1
ATOM 675 N N . LEU A 1 80 ? -1.762 2.591 -11.188 1.00 98.62 80 LEU A N 1
ATOM 676 C CA . LEU A 1 80 ? -0.543 2.606 -10.378 1.00 98.62 80 LEU A CA 1
ATOM 677 C C . LEU A 1 80 ? 0.413 1.479 -10.799 1.00 98.62 80 LEU A C 1
ATOM 679 O O . LEU A 1 80 ? 1.609 1.709 -10.941 1.00 98.62 80 LEU A O 1
ATOM 683 N N . MET A 1 81 ? -0.105 0.281 -11.074 1.00 98.69 81 MET A N 1
ATOM 684 C CA . MET A 1 81 ? 0.702 -0.858 -11.517 1.00 98.69 81 MET A CA 1
ATOM 685 C C . MET A 1 81 ? 1.329 -0.669 -12.902 1.00 98.69 81 MET A C 1
ATOM 687 O O . MET A 1 81 ? 2.404 -1.213 -13.137 1.00 98.69 81 MET A O 1
ATOM 691 N N . GLU A 1 82 ? 0.726 0.113 -13.801 1.00 98.62 82 GLU A N 1
ATOM 692 C CA . GLU A 1 82 ? 1.371 0.513 -15.063 1.00 98.62 82 GLU A CA 1
ATOM 693 C C . GLU A 1 82 ? 2.648 1.323 -14.802 1.00 98.62 82 GLU A C 1
ATOM 695 O O . GLU A 1 82 ? 3.695 1.022 -15.378 1.00 98.62 82 GLU A O 1
ATOM 700 N N . ARG A 1 83 ? 2.583 2.301 -13.885 1.00 98.25 83 ARG A N 1
ATOM 701 C CA . ARG A 1 83 ? 3.752 3.080 -13.445 1.00 98.25 83 ARG A CA 1
ATOM 702 C C . ARG A 1 83 ? 4.796 2.182 -12.783 1.00 98.25 83 ARG A C 1
ATOM 704 O O . ARG A 1 83 ? 5.953 2.211 -13.184 1.00 98.25 83 ARG A O 1
ATOM 711 N N . VAL A 1 84 ? 4.387 1.364 -11.812 1.00 98.19 84 VAL A N 1
ATOM 712 C CA . VAL A 1 84 ? 5.301 0.472 -11.078 1.00 98.19 84 VAL A CA 1
ATOM 713 C C . VAL A 1 84 ? 5.994 -0.505 -12.017 1.00 98.19 84 VAL A C 1
ATOM 715 O O . VAL A 1 84 ? 7.195 -0.720 -11.898 1.00 98.19 84 VAL A O 1
ATOM 718 N N . LYS A 1 85 ? 5.258 -1.081 -12.975 1.00 98.38 85 LYS A N 1
ATOM 719 C CA . LYS A 1 85 ? 5.832 -1.972 -13.984 1.00 98.38 85 LYS A CA 1
ATOM 720 C C . LYS A 1 85 ? 6.894 -1.256 -14.807 1.00 98.38 85 LYS A C 1
ATOM 722 O O . LYS A 1 85 ? 7.979 -1.795 -14.978 1.00 98.38 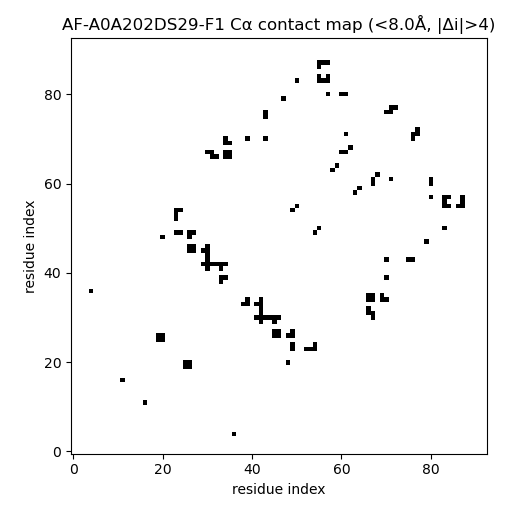85 LYS A O 1
ATOM 727 N N . TYR A 1 86 ? 6.585 -0.055 -15.291 1.00 97.88 86 TYR A N 1
ATOM 728 C CA . TYR A 1 86 ? 7.537 0.741 -16.055 1.00 97.88 86 TYR A CA 1
ATOM 729 C C . TYR A 1 86 ? 8.807 1.029 -15.243 1.00 97.88 86 TYR A C 1
ATOM 731 O O . TYR A 1 86 ? 9.906 0.802 -15.738 1.00 97.88 86 TYR A O 1
ATOM 739 N N . GLU A 1 87 ? 8.677 1.482 -13.996 1.00 96.62 87 GLU A N 1
ATOM 740 C CA . GLU A 1 87 ? 9.830 1.759 -13.130 1.00 96.62 87 GLU A CA 1
ATOM 741 C C . GLU A 1 87 ? 10.648 0.490 -12.846 1.00 96.62 87 GLU A C 1
ATOM 743 O O . GLU A 1 87 ? 11.871 0.516 -12.947 1.00 96.62 87 GLU A O 1
ATOM 748 N N . TRP A 1 88 ? 9.984 -0.638 -12.580 1.00 96.44 88 TRP A N 1
ATOM 749 C CA . TRP A 1 88 ? 10.622 -1.938 -12.355 1.00 96.44 88 TRP A CA 1
ATOM 750 C C . TRP A 1 88 ? 11.387 -2.457 -13.581 1.00 96.44 88 TRP A C 1
ATOM 752 O O . TRP A 1 88 ? 12.514 -2.926 -13.444 1.00 96.44 88 TRP A O 1
ATOM 762 N N . GLU A 1 89 ? 10.813 -2.349 -14.784 1.00 96.19 89 GLU A N 1
ATOM 763 C CA . GLU A 1 89 ? 11.453 -2.785 -16.037 1.00 96.19 89 GLU A CA 1
ATOM 764 C C . GLU A 1 89 ? 12.647 -1.904 -16.442 1.00 96.19 89 GLU A C 1
ATOM 766 O O . GLU A 1 89 ? 13.504 -2.356 -17.201 1.00 96.19 89 GLU A O 1
ATOM 771 N N . 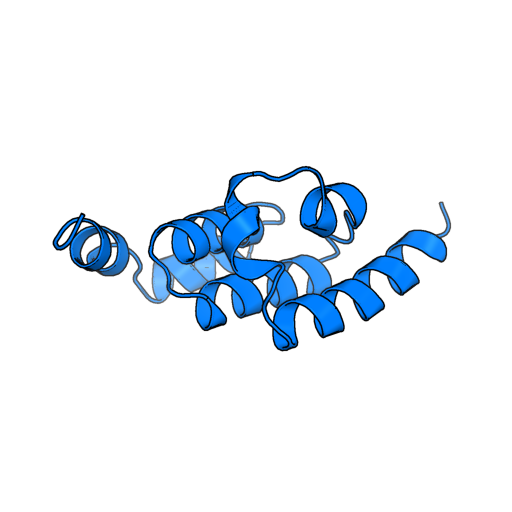ASN A 1 90 ? 12.711 -0.664 -15.946 1.00 96.19 90 ASN A N 1
ATOM 772 C CA . ASN A 1 90 ? 13.756 0.312 -16.275 1.00 96.19 90 ASN A CA 1
ATOM 773 C C . ASN A 1 90 ? 14.714 0.598 -15.105 1.00 96.19 90 ASN A C 1
ATOM 775 O O . ASN A 1 90 ? 15.502 1.541 -15.177 1.00 96.19 90 ASN A O 1
ATOM 779 N N . PHE A 1 91 ? 14.656 -0.184 -14.026 1.00 90.19 91 PHE A N 1
ATOM 780 C CA . PHE A 1 91 ? 15.569 -0.032 -12.900 1.00 90.19 91 PHE A CA 1
ATOM 781 C C . PHE A 1 91 ? 16.976 -0.522 -13.283 1.00 90.19 91 PHE A C 1
ATOM 783 O O . PHE A 1 91 ? 17.182 -1.707 -13.553 1.00 90.19 91 PHE A O 1
ATOM 790 N N . GLU A 1 92 ? 17.949 0.392 -13.314 1.00 77.56 92 GLU A N 1
ATOM 791 C CA . GLU A 1 92 ? 19.364 0.076 -13.542 1.00 77.56 92 GLU A CA 1
ATOM 792 C C . GLU A 1 92 ? 20.075 -0.199 -12.203 1.00 77.56 92 GLU A C 1
ATOM 794 O O . GLU A 1 92 ? 19.854 0.511 -11.220 1.00 77.56 92 GLU A O 1
ATOM 799 N N . VAL A 1 93 ? 20.917 -1.242 -12.172 1.00 65.88 93 VAL A N 1
ATOM 800 C CA . VAL A 1 93 ? 21.697 -1.695 -10.999 1.00 65.88 93 VAL A CA 1
ATOM 801 C C . VAL A 1 93 ? 23.114 -1.138 -11.028 1.00 65.88 93 VAL A C 1
ATOM 803 O O . VAL A 1 93 ? 23.741 -1.209 -12.111 1.00 65.88 93 VAL A O 1
#